Protein AF-A0A4Q7UDJ1-F1 (afdb_monomer_lite)

Foldseek 3Di:
DDDDDDDDPDDFDKDWDDDPPDLKIWIAGSLGDIDIDSDPVVRVCVNVPPPPPVPDPPDPDPPPDPPDDPPDDDDDDDDDDDDD

Radius of gyration: 28.38 Å; chains: 1; bounding box: 30×78×68 Å

pLDDT: mean 76.73, std 19.81, range [33.97, 98.56]

Structure (mmCIF, N/CA/C/O backbone):
data_AF-A0A4Q7UDJ1-F1
#
_entry.id   AF-A0A4Q7UDJ1-F1
#
loop_
_atom_site.group_PDB
_atom_site.id
_atom_site.type_symbol
_atom_site.label_atom_id
_atom_site.label_alt_id
_atom_site.label_comp_id
_atom_site.label_asym_id
_atom_site.label_entity_id
_atom_site.label_seq_id
_atom_site.pdbx_PDB_ins_code
_atom_site.Cartn_x
_atom_site.Cartn_y
_atom_site.Cartn_z
_atom_site.occupancy
_atom_site.B_iso_or_equiv
_atom_site.auth_seq_id
_atom_site.auth_comp_id
_atom_site.auth_asym_id
_atom_site.auth_atom_id
_atom_site.pdbx_PDB_model_num
ATOM 1 N N . MET A 1 1 ? -13.753 -10.466 -9.764 1.00 33.97 1 MET A N 1
ATOM 2 C CA . MET A 1 1 ? -13.023 -10.889 -10.978 1.00 33.97 1 MET A CA 1
ATOM 3 C C . MET A 1 1 ? -12.032 -9.795 -11.345 1.00 33.97 1 MET A C 1
ATOM 5 O O . MET A 1 1 ? -12.426 -8.792 -11.920 1.00 33.97 1 MET A O 1
ATOM 9 N N . SER A 1 2 ? -10.777 -9.922 -10.913 1.00 47.59 2 SER A N 1
ATOM 10 C CA . SER A 1 2 ? -9.722 -8.973 -11.292 1.00 47.59 2 SER A CA 1
ATOM 11 C C . SER A 1 2 ? -9.278 -9.285 -12.717 1.00 47.59 2 SER A C 1
ATOM 13 O O . SER A 1 2 ? -8.677 -10.331 -12.962 1.00 47.59 2 SER A O 1
ATOM 15 N N . SER A 1 3 ? -9.628 -8.416 -13.662 1.00 47.41 3 SER A N 1
ATOM 16 C CA . SER A 1 3 ? -9.223 -8.553 -15.063 1.00 47.41 3 SER A CA 1
ATOM 17 C C . SER A 1 3 ? -7.816 -7.991 -15.293 1.00 47.41 3 SER A C 1
ATOM 19 O O . SER A 1 3 ? -7.383 -7.052 -14.631 1.00 47.41 3 SER A O 1
ATOM 21 N N . ARG A 1 4 ? -7.110 -8.657 -16.213 1.00 55.78 4 ARG A N 1
ATOM 22 C CA . ARG A 1 4 ? -5.653 -8.717 -16.403 1.00 55.78 4 ARG A CA 1
ATOM 23 C C . ARG A 1 4 ? -4.942 -7.403 -16.739 1.00 55.78 4 ARG A C 1
ATOM 25 O O . ARG A 1 4 ? -5.468 -6.530 -17.418 1.00 55.78 4 ARG A O 1
ATOM 32 N N . ALA A 1 5 ? -3.667 -7.414 -16.344 1.00 63.59 5 ALA A N 1
ATOM 33 C CA . ALA A 1 5 ? -2.571 -6.557 -16.771 1.00 63.59 5 ALA A CA 1
ATOM 34 C C . ALA A 1 5 ? -2.621 -6.186 -18.265 1.00 63.59 5 ALA A C 1
ATOM 36 O O . ALA A 1 5 ? -2.527 -7.051 -19.136 1.00 63.59 5 ALA A O 1
ATOM 37 N N . GLY A 1 6 ? -2.722 -4.882 -18.526 1.00 43.03 6 GLY A N 1
ATOM 38 C CA . GLY A 1 6 ? -2.422 -4.256 -19.809 1.00 43.03 6 GLY A CA 1
ATOM 39 C C . GLY A 1 6 ? -1.005 -3.688 -19.778 1.00 43.03 6 GLY A C 1
ATOM 40 O O . GLY A 1 6 ? -0.582 -3.090 -18.790 1.00 43.03 6 GLY A O 1
ATOM 41 N N . THR A 1 7 ? -0.260 -3.920 -20.849 1.00 54.19 7 THR A N 1
ATOM 42 C CA . THR A 1 7 ? 1.151 -3.575 -21.017 1.00 54.19 7 THR A CA 1
ATOM 43 C C . THR A 1 7 ? 1.374 -2.060 -20.971 1.00 54.19 7 THR A C 1
ATOM 45 O O . THR A 1 7 ? 1.102 -1.366 -21.949 1.00 54.19 7 THR A O 1
ATOM 48 N N . ALA A 1 8 ? 1.914 -1.532 -19.874 1.00 51.12 8 ALA A N 1
ATOM 49 C CA . ALA A 1 8 ? 2.527 -0.210 -19.884 1.00 51.12 8 ALA A CA 1
ATOM 50 C C . ALA A 1 8 ? 4.044 -0.390 -19.973 1.00 51.12 8 ALA A C 1
ATOM 52 O O . ALA A 1 8 ? 4.674 -0.842 -19.022 1.00 51.12 8 ALA A O 1
ATOM 53 N N . SER A 1 9 ? 4.661 0.030 -21.077 1.00 57.84 9 SER A N 1
ATOM 54 C CA . SER A 1 9 ? 6.092 0.383 -21.080 1.00 57.84 9 SER A CA 1
ATOM 55 C C . SER A 1 9 ? 6.300 1.727 -20.342 1.00 57.84 9 SER A C 1
ATOM 57 O O . SER A 1 9 ? 7.002 2.617 -20.804 1.00 57.84 9 SER A O 1
ATOM 59 N N . GLY A 1 10 ? 5.587 1.941 -19.230 1.00 48.75 10 GLY A N 1
ATOM 60 C CA . GLY A 1 10 ? 5.230 3.267 -18.736 1.00 48.75 10 GLY A CA 1
ATOM 61 C C . GLY A 1 10 ? 5.156 3.338 -17.217 1.00 48.75 10 GLY A C 1
ATOM 62 O O . GLY A 1 10 ? 4.414 2.585 -16.600 1.00 48.75 10 GLY A O 1
ATOM 63 N N . GLY A 1 11 ? 5.909 4.290 -16.657 1.00 63.59 11 GLY A N 1
ATOM 64 C CA . GLY A 1 11 ? 5.798 4.807 -15.291 1.00 63.59 11 GLY A CA 1
ATOM 65 C C . GLY A 1 11 ? 6.181 3.840 -14.165 1.00 63.59 11 GLY A C 1
ATOM 66 O O . GLY A 1 11 ? 5.582 2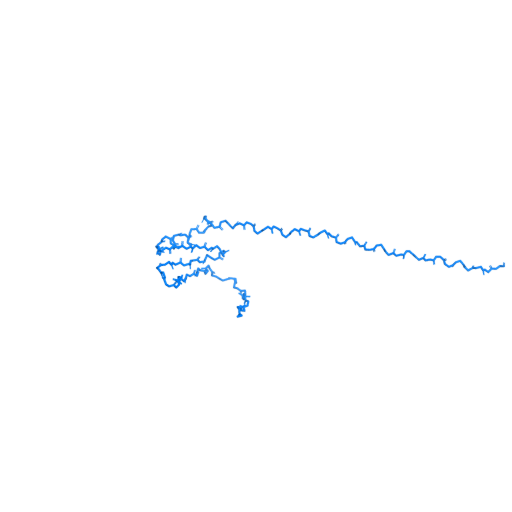.784 -13.994 1.00 63.59 11 GLY A O 1
ATOM 67 N N . ARG A 1 12 ? 7.125 4.243 -13.302 1.00 85.00 12 ARG A N 1
ATOM 68 C CA . ARG A 1 12 ? 7.298 3.631 -11.973 1.00 85.00 12 ARG A CA 1
ATOM 69 C C . ARG A 1 12 ? 6.059 3.951 -11.128 1.00 85.00 12 ARG A C 1
ATOM 71 O O . ARG A 1 12 ? 6.012 4.988 -10.475 1.00 85.00 12 ARG A O 1
ATOM 78 N N . VAL A 1 13 ? 5.029 3.110 -11.209 1.00 92.31 13 VAL A N 1
ATOM 79 C CA . VAL A 1 13 ? 3.788 3.283 -10.442 1.00 92.31 13 VAL A CA 1
ATOM 80 C C . VAL A 1 13 ? 3.942 2.622 -9.080 1.00 92.31 13 VAL A C 1
ATOM 82 O O . VAL A 1 13 ? 4.029 1.399 -8.986 1.00 92.31 13 VAL A O 1
ATOM 85 N N . TYR A 1 14 ? 3.905 3.440 -8.036 1.00 94.12 14 TYR A N 1
ATOM 86 C CA . TYR A 1 14 ? 3.766 2.999 -6.653 1.00 94.12 14 TYR A CA 1
ATOM 87 C C . TYR A 1 14 ? 2.285 3.026 -6.274 1.00 94.12 14 TYR A C 1
ATOM 89 O O . TYR A 1 14 ? 1.575 3.970 -6.626 1.00 94.12 14 TYR A O 1
ATOM 97 N N . ARG A 1 15 ? 1.793 1.988 -5.595 1.00 96.38 15 ARG A N 1
ATOM 98 C CA . ARG A 1 15 ? 0.398 1.930 -5.124 1.00 96.38 15 ARG A CA 1
ATOM 99 C C . ARG A 1 15 ? 0.387 1.899 -3.610 1.00 96.38 15 ARG A C 1
ATOM 101 O O . ARG A 1 15 ? 1.097 1.093 -3.025 1.00 96.38 15 ARG A O 1
ATOM 108 N N . ILE A 1 16 ? -0.433 2.739 -2.994 1.00 97.56 16 ILE A N 1
ATOM 109 C CA . ILE A 1 16 ? -0.595 2.799 -1.542 1.00 97.56 16 ILE A CA 1
ATOM 110 C C . ILE A 1 16 ? -2.086 2.738 -1.232 1.00 97.56 16 ILE A C 1
ATOM 112 O O . ILE A 1 16 ? -2.883 3.401 -1.898 1.00 97.56 16 ILE A O 1
ATOM 116 N N . HIS A 1 17 ? -2.464 1.934 -0.245 1.00 97.12 17 HIS A N 1
ATOM 117 C CA . HIS A 1 17 ? -3.819 1.907 0.294 1.00 97.12 17 HIS A CA 1
ATOM 118 C C . HIS A 1 17 ? -3.790 1.742 1.810 1.00 97.12 17 HIS A C 1
ATOM 120 O O . HIS A 1 17 ? -2.906 1.080 2.346 1.00 97.12 17 HIS A O 1
ATOM 126 N N . TRP A 1 18 ? -4.775 2.320 2.492 1.00 97.81 18 TRP A N 1
ATOM 127 C CA . TRP A 1 18 ? -4.998 2.061 3.910 1.00 97.81 18 TRP A CA 1
ATOM 128 C C . TRP A 1 18 ? -5.558 0.658 4.115 1.00 97.81 18 TRP A C 1
ATOM 130 O O . TRP A 1 18 ? -6.427 0.203 3.361 1.00 97.81 18 TRP A O 1
ATOM 140 N N . VAL A 1 19 ? -5.079 -0.013 5.158 1.00 97.69 19 VAL A N 1
ATOM 141 C CA . VAL A 1 19 ? -5.669 -1.253 5.652 1.00 97.69 19 VAL A CA 1
ATOM 142 C C . VAL A 1 19 ? -6.918 -0.887 6.468 1.00 97.69 19 VAL A C 1
ATOM 144 O O . VAL A 1 19 ? -6.815 -0.129 7.435 1.00 97.69 19 VAL A O 1
ATOM 147 N N . PRO A 1 20 ? -8.113 -1.385 6.096 1.00 97.56 20 PRO A N 1
ATOM 148 C CA . PRO A 1 20 ? -9.355 -1.010 6.766 1.00 97.56 20 PRO A CA 1
ATOM 149 C C . PRO A 1 20 ? -9.331 -1.275 8.275 1.00 97.56 20 PRO A C 1
ATOM 151 O O . PRO A 1 20 ? -8.938 -2.353 8.712 1.00 97.56 20 PRO A O 1
ATOM 154 N N . GLY A 1 21 ? -9.807 -0.305 9.060 1.00 97.56 21 GLY A N 1
ATOM 155 C CA . GLY A 1 21 ? -9.881 -0.410 10.521 1.00 97.56 21 GLY A CA 1
ATOM 156 C C . GLY A 1 21 ? -8.552 -0.190 11.250 1.00 97.56 21 GLY A C 1
ATOM 157 O O . GLY A 1 21 ? -8.486 -0.441 12.448 1.00 97.56 21 GLY A O 1
ATOM 158 N N . THR A 1 22 ? -7.512 0.269 10.548 1.00 97.25 22 THR A N 1
ATOM 159 C CA . THR A 1 22 ? -6.186 0.550 11.115 1.00 97.25 22 THR A CA 1
ATOM 160 C C . THR A 1 22 ? -5.622 1.854 10.551 1.00 97.25 22 THR A C 1
ATOM 162 O O . THR A 1 22 ? -6.060 2.308 9.492 1.00 97.25 22 THR A O 1
ATOM 165 N N . ASP A 1 23 ? -4.593 2.391 11.202 1.00 96.88 23 ASP A N 1
ATOM 166 C CA . ASP A 1 23 ? -3.745 3.459 10.655 1.00 96.88 23 ASP A CA 1
ATOM 167 C C . ASP A 1 23 ? -2.598 2.912 9.777 1.00 96.88 23 ASP A C 1
ATOM 169 O O . ASP A 1 23 ? -1.700 3.643 9.368 1.00 96.88 23 ASP A O 1
ATOM 173 N N . THR A 1 24 ? -2.618 1.618 9.441 1.00 98.31 24 THR A N 1
ATOM 174 C CA . THR A 1 24 ? -1.581 0.975 8.633 1.00 98.31 24 THR A CA 1
ATOM 175 C C . THR A 1 24 ? -1.783 1.222 7.137 1.00 98.31 24 THR A C 1
ATOM 177 O O . THR A 1 24 ? -2.869 1.035 6.582 1.00 98.31 24 THR A O 1
ATOM 180 N N . LEU A 1 25 ? -0.695 1.552 6.447 1.00 98.56 25 LEU A N 1
ATOM 181 C CA . LEU A 1 25 ? -0.607 1.661 4.997 1.00 98.56 25 LEU A CA 1
ATOM 182 C C . LEU A 1 25 ? 0.022 0.403 4.392 1.00 98.56 25 LEU A C 1
ATOM 184 O O . LEU A 1 25 ? 1.039 -0.090 4.876 1.00 98.56 25 LEU A O 1
ATOM 188 N N . ARG A 1 26 ? -0.530 -0.073 3.274 1.00 98.31 26 ARG A N 1
ATOM 189 C CA . ARG A 1 26 ? 0.077 -1.093 2.411 1.00 98.31 26 ARG A CA 1
ATOM 190 C C . ARG A 1 26 ? 0.595 -0.454 1.131 1.00 98.31 26 ARG A C 1
ATOM 192 O O . ARG A 1 26 ? -0.189 0.009 0.298 1.00 98.31 26 ARG A O 1
ATOM 199 N N . GLY A 1 27 ? 1.916 -0.446 0.979 1.00 97.50 27 GLY A N 1
ATOM 200 C CA . GLY A 1 27 ? 2.620 0.026 -0.210 1.00 97.50 27 GLY A CA 1
ATOM 201 C C . GLY A 1 27 ? 3.026 -1.125 -1.125 1.00 97.50 27 GLY A C 1
ATOM 202 O O . GLY A 1 27 ? 3.462 -2.173 -0.656 1.00 97.50 27 GLY A O 1
ATOM 203 N N . ILE A 1 28 ? 2.901 -0.916 -2.434 1.00 96.31 28 ILE A N 1
ATOM 204 C CA . ILE A 1 28 ? 3.314 -1.843 -3.489 1.00 96.31 28 ILE A CA 1
ATOM 205 C C . ILE A 1 28 ? 4.268 -1.095 -4.420 1.00 96.31 28 ILE A C 1
ATOM 207 O O . ILE A 1 28 ? 3.893 -0.092 -5.043 1.00 96.31 28 ILE A O 1
ATOM 211 N N . CYS A 1 29 ? 5.500 -1.589 -4.507 1.00 95.38 29 CYS A N 1
ATOM 212 C CA . CYS A 1 29 ? 6.537 -1.044 -5.370 1.00 95.38 29 CYS A CA 1
ATOM 213 C C . CYS A 1 29 ? 6.258 -1.364 -6.848 1.00 95.38 29 CYS A C 1
ATOM 215 O O . CYS A 1 29 ? 5.555 -2.321 -7.175 1.00 95.38 29 CYS A O 1
ATOM 217 N N . HIS A 1 30 ? 6.869 -0.616 -7.770 1.00 92.94 30 HIS A N 1
ATOM 218 C CA . HIS A 1 30 ? 6.765 -0.902 -9.205 1.00 92.94 30 HIS A CA 1
ATOM 219 C C . HIS A 1 30 ? 7.351 -2.277 -9.593 1.00 92.94 30 HIS A C 1
ATOM 221 O O . HIS A 1 30 ? 7.057 -2.778 -10.675 1.00 92.94 30 HIS A O 1
ATOM 227 N N . CYS A 1 31 ? 8.183 -2.883 -8.733 1.00 92.12 31 CYS A N 1
ATOM 228 C CA . CYS A 1 31 ? 8.694 -4.249 -8.898 1.00 92.12 31 CYS A CA 1
ATOM 229 C C . CYS A 1 31 ? 7.748 -5.338 -8.358 1.00 92.12 31 CYS A C 1
ATOM 231 O O . CYS A 1 31 ? 8.030 -6.520 -8.525 1.00 92.12 31 CYS A O 1
ATOM 233 N N . GLY A 1 32 ? 6.640 -4.957 -7.717 1.00 91.75 32 GLY A N 1
ATOM 234 C CA . GLY A 1 32 ? 5.669 -5.875 -7.122 1.00 91.75 32 GLY A CA 1
ATOM 235 C C . GLY A 1 32 ? 5.927 -6.230 -5.657 1.00 91.75 32 GLY A C 1
ATOM 236 O O . GLY A 1 32 ? 5.049 -6.823 -5.043 1.00 91.75 32 GLY A O 1
ATOM 237 N N . ALA A 1 33 ? 7.072 -5.851 -5.076 1.00 93.06 33 ALA A N 1
ATOM 238 C CA . ALA A 1 33 ? 7.302 -6.020 -3.642 1.00 93.06 33 ALA A CA 1
ATOM 239 C C . ALA A 1 33 ? 6.286 -5.210 -2.826 1.00 93.06 33 ALA A C 1
ATOM 241 O O . ALA A 1 33 ? 5.880 -4.116 -3.236 1.00 93.06 33 ALA A O 1
ATOM 242 N N . GLU A 1 34 ? 5.931 -5.718 -1.648 1.00 95.56 34 GLU A N 1
ATOM 243 C CA . GLU A 1 34 ? 4.927 -5.116 -0.777 1.00 95.56 34 GLU A CA 1
ATOM 244 C C . GLU A 1 34 ? 5.455 -4.900 0.642 1.00 95.56 34 GLU A C 1
ATOM 246 O O . GLU A 1 34 ? 6.234 -5.711 1.146 1.00 95.56 34 GLU A O 1
ATOM 251 N N . ARG A 1 35 ? 4.994 -3.832 1.302 1.00 96.00 35 ARG A N 1
ATOM 252 C CA . ARG A 1 35 ? 5.309 -3.547 2.707 1.00 96.00 35 ARG A CA 1
ATOM 253 C C . ARG A 1 35 ? 4.130 -2.899 3.424 1.00 96.00 35 ARG A C 1
ATOM 255 O O . ARG A 1 35 ? 3.383 -2.125 2.824 1.00 96.00 35 ARG A O 1
ATOM 262 N N . LEU A 1 36 ? 3.989 -3.220 4.708 1.00 97.81 36 LEU A N 1
ATOM 263 C CA . LEU A 1 36 ? 3.096 -2.539 5.640 1.00 97.81 36 LEU A CA 1
ATOM 264 C C . LEU A 1 36 ? 3.907 -1.576 6.507 1.00 97.81 36 LEU A C 1
ATOM 266 O O . LEU A 1 36 ? 4.984 -1.946 6.971 1.00 97.81 36 LEU A O 1
ATOM 270 N N . ALA A 1 37 ? 3.389 -0.375 6.728 1.00 98.12 37 ALA A N 1
ATOM 271 C CA . ALA A 1 37 ? 3.930 0.572 7.696 1.00 98.12 37 ALA A CA 1
ATOM 272 C C . ALA A 1 37 ? 2.809 1.486 8.199 1.00 98.12 37 ALA A C 1
ATOM 274 O O . ALA A 1 37 ? 1.905 1.827 7.439 1.00 98.12 37 ALA A O 1
ATOM 275 N N . GLU A 1 38 ? 2.852 1.866 9.470 1.00 98.19 38 GLU A N 1
ATOM 276 C CA . GLU A 1 38 ? 1.943 2.879 10.023 1.00 98.19 38 GLU A CA 1
ATOM 277 C C . GLU A 1 38 ? 2.445 4.293 9.713 1.00 98.19 38 GLU A C 1
ATOM 279 O O . GLU A 1 38 ? 1.643 5.183 9.447 1.00 98.19 38 GLU A O 1
ATOM 284 N N . ASP A 1 39 ? 3.768 4.492 9.670 1.00 98.00 39 ASP A N 1
ATOM 285 C CA . ASP A 1 39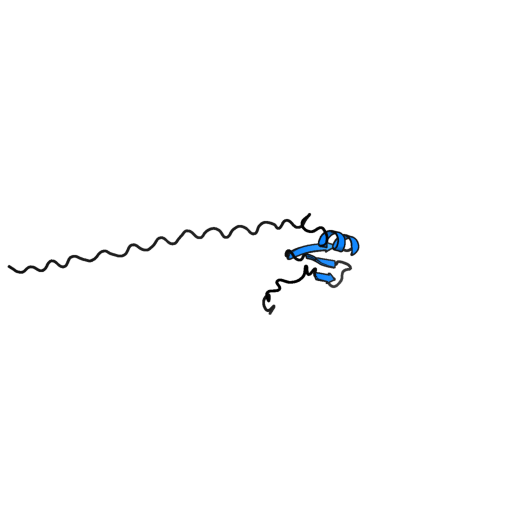 ? 4.368 5.770 9.295 1.00 98.00 39 ASP A CA 1
ATOM 286 C C . ASP A 1 39 ? 4.380 5.948 7.760 1.00 98.00 39 ASP A C 1
ATOM 288 O O . ASP A 1 39 ? 5.024 5.172 7.037 1.00 98.00 39 ASP A O 1
ATOM 292 N N . PRO A 1 40 ? 3.707 6.985 7.224 1.00 96.62 40 PRO A N 1
ATOM 293 C CA . PRO A 1 40 ? 3.743 7.291 5.800 1.00 96.62 40 PRO A CA 1
ATOM 294 C C . PRO A 1 40 ? 5.146 7.605 5.268 1.00 96.62 40 PRO A C 1
ATOM 296 O O . PRO A 1 40 ? 5.429 7.284 4.112 1.00 96.62 40 PRO A O 1
ATOM 299 N N . ILE A 1 41 ? 6.012 8.237 6.067 1.00 97.69 41 ILE A N 1
ATOM 300 C CA . ILE A 1 41 ? 7.376 8.597 5.656 1.00 97.69 41 ILE A CA 1
ATOM 301 C C . ILE A 1 41 ? 8.196 7.324 5.476 1.00 97.69 41 ILE A C 1
ATOM 303 O O . ILE A 1 41 ? 8.768 7.124 4.406 1.00 97.69 41 ILE A O 1
ATOM 307 N N . GLU A 1 42 ? 8.159 6.426 6.461 1.00 97.69 42 GLU A N 1
ATOM 308 C CA . GLU A 1 42 ? 8.840 5.129 6.402 1.00 97.69 42 GLU A CA 1
ATOM 309 C C . GLU A 1 42 ? 8.409 4.322 5.163 1.00 97.69 42 GLU A C 1
ATOM 311 O O . GLU A 1 42 ? 9.234 3.705 4.479 1.00 97.69 42 GLU A O 1
ATOM 316 N N . LEU A 1 43 ? 7.113 4.347 4.824 1.00 97.81 43 LEU A N 1
ATOM 317 C CA . LEU A 1 43 ? 6.618 3.667 3.629 1.00 97.81 43 LEU A CA 1
ATOM 318 C C . LEU A 1 43 ? 7.164 4.284 2.336 1.00 97.81 43 LEU A C 1
ATOM 320 O O . LEU A 1 43 ? 7.545 3.550 1.420 1.00 97.81 43 LEU A O 1
ATOM 324 N N . TRP A 1 44 ? 7.188 5.614 2.240 1.00 97.25 44 TRP A N 1
ATOM 325 C CA . TRP A 1 44 ? 7.701 6.312 1.061 1.00 97.25 44 TRP A CA 1
ATOM 326 C C . TRP A 1 44 ? 9.207 6.142 0.895 1.00 97.25 44 TRP A C 1
ATOM 328 O O . TRP A 1 44 ? 9.662 5.893 -0.224 1.00 97.25 44 TRP A O 1
ATOM 338 N N . GLU A 1 45 ? 9.966 6.225 1.985 1.00 97.69 45 GLU A N 1
ATOM 339 C CA . GLU A 1 45 ? 11.401 5.946 1.993 1.00 97.69 45 GLU A CA 1
ATOM 340 C C . GLU A 1 45 ? 11.678 4.542 1.464 1.00 97.69 45 GLU A C 1
ATOM 342 O O . GLU A 1 45 ? 12.508 4.378 0.570 1.00 97.69 45 GLU A O 1
ATOM 347 N N . TRP A 1 46 ? 10.918 3.544 1.923 1.00 96.75 46 TRP A N 1
ATOM 348 C CA . TRP A 1 46 ? 11.029 2.190 1.395 1.00 96.75 46 TRP A CA 1
ATOM 349 C C . TRP A 1 46 ? 10.679 2.128 -0.101 1.00 96.75 46 TRP A C 1
ATOM 351 O O . TRP A 1 46 ? 11.509 1.683 -0.890 1.00 96.75 46 TRP A O 1
ATOM 361 N N . LEU A 1 47 ? 9.514 2.628 -0.534 1.00 96.12 47 LEU A N 1
ATOM 362 C CA . LEU A 1 47 ? 9.079 2.564 -1.943 1.00 96.12 47 LEU A CA 1
ATOM 363 C C . LEU A 1 47 ? 10.082 3.204 -2.917 1.00 96.12 47 LEU A C 1
ATOM 365 O O . LEU A 1 47 ? 10.262 2.710 -4.034 1.00 96.12 47 LEU A O 1
ATOM 369 N N . LEU A 1 48 ? 10.721 4.301 -2.506 1.00 95.00 48 LEU A N 1
ATOM 370 C CA . LEU A 1 48 ? 11.685 5.045 -3.320 1.00 95.00 48 LEU A CA 1
ATOM 371 C C . LEU A 1 48 ? 13.108 4.483 -3.240 1.00 95.00 48 LEU A C 1
ATOM 373 O O . LEU A 1 48 ? 13.912 4.768 -4.127 1.00 95.00 48 LEU A O 1
ATOM 377 N N . ALA A 1 49 ? 13.411 3.655 -2.241 1.00 94.94 49 ALA A N 1
ATOM 378 C CA . ALA A 1 49 ? 14.707 3.005 -2.079 1.00 94.94 49 ALA A CA 1
ATOM 379 C C . ALA A 1 49 ? 14.916 1.802 -3.015 1.00 94.94 49 ALA A C 1
ATOM 381 O O . ALA A 1 49 ? 15.871 1.056 -2.836 1.00 94.94 49 ALA A O 1
ATOM 382 N N . HIS A 1 50 ? 14.061 1.572 -4.016 1.00 91.94 50 HIS A N 1
ATOM 383 C CA . HIS A 1 50 ? 14.294 0.514 -4.998 1.00 91.94 50 HIS A CA 1
ATOM 384 C C . HIS A 1 50 ? 15.632 0.739 -5.742 1.00 91.94 50 HIS A C 1
ATOM 386 O O . HIS A 1 50 ? 15.841 1.829 -6.284 1.00 91.94 50 HIS A O 1
ATOM 392 N N . PRO A 1 51 ? 16.517 -0.274 -5.861 1.00 91.75 51 PRO A N 1
ATOM 393 C CA . PRO A 1 51 ? 16.297 -1.712 -5.618 1.00 91.75 51 PRO A CA 1
ATOM 394 C C . PRO A 1 51 ? 16.591 -2.240 -4.198 1.00 91.75 51 PRO A C 1
ATOM 396 O O . PRO A 1 51 ? 16.402 -3.432 -3.937 1.00 91.75 51 PRO A O 1
ATOM 399 N N . GLN A 1 52 ? 17.079 -1.415 -3.278 1.00 90.88 52 GLN A N 1
ATOM 400 C CA . GLN A 1 52 ? 17.467 -1.827 -1.930 1.00 90.88 52 GLN A CA 1
ATOM 401 C C . GLN A 1 52 ? 16.248 -2.316 -1.130 1.00 90.88 52 GLN A C 1
ATOM 403 O O . GLN A 1 52 ? 15.199 -1.682 -1.109 1.00 90.88 52 GLN A O 1
ATOM 408 N N . GLY A 1 53 ? 16.361 -3.481 -0.485 1.00 82.12 53 GLY A N 1
ATOM 409 C CA . GLY A 1 53 ? 15.260 -4.064 0.298 1.00 82.12 53 GLY A CA 1
ATOM 410 C C . GLY A 1 53 ? 14.074 -4.584 -0.530 1.00 82.12 53 GLY A C 1
ATOM 411 O O . GLY A 1 53 ? 13.027 -4.867 0.042 1.00 82.12 53 GLY A O 1
ATOM 412 N N . HIS A 1 54 ? 14.237 -4.704 -1.855 1.00 88.75 54 HIS A N 1
ATOM 413 C CA . HIS A 1 54 ? 13.213 -5.158 -2.810 1.00 88.75 54 HIS A CA 1
ATOM 414 C C . HIS A 1 54 ? 13.652 -6.387 -3.624 1.00 88.75 54 HIS A C 1
ATOM 416 O O . HIS A 1 54 ? 13.053 -6.707 -4.651 1.00 88.75 54 HIS A O 1
ATOM 422 N N . GLN A 1 55 ? 14.723 -7.063 -3.198 1.00 75.00 55 GLN A N 1
ATOM 423 C CA . GLN A 1 55 ? 15.149 -8.328 -3.793 1.00 75.00 55 GLN A CA 1
ATOM 424 C C . GLN A 1 55 ? 14.039 -9.349 -3.526 1.00 75.00 55 GLN A C 1
ATOM 426 O O . GLN A 1 55 ? 13.798 -9.713 -2.378 1.00 75.00 55 GLN A O 1
ATOM 431 N N . GLY A 1 56 ? 13.308 -9.731 -4.573 1.00 60.88 56 GLY A N 1
ATOM 432 C CA . GLY A 1 56 ? 12.258 -10.732 -4.456 1.00 60.88 56 GLY A CA 1
ATOM 433 C C . GLY A 1 56 ? 12.851 -12.049 -3.973 1.00 60.88 56 GLY A C 1
ATOM 434 O O . GLY A 1 56 ? 13.932 -12.436 -4.418 1.00 60.88 56 GLY A O 1
ATOM 435 N N . GLU A 1 57 ? 12.125 -12.756 -3.108 1.00 54.84 57 GLU A N 1
ATOM 436 C CA . GLU A 1 57 ? 12.240 -14.211 -3.045 1.00 54.84 57 GLU A CA 1
ATOM 437 C C . GLU A 1 57 ? 12.146 -14.688 -4.498 1.00 54.84 57 GLU A C 1
ATOM 439 O O . GLU A 1 57 ? 11.114 -14.496 -5.149 1.00 54.84 57 GLU A O 1
ATOM 444 N N . ALA A 1 58 ? 13.258 -15.164 -5.065 1.00 50.25 58 ALA A N 1
ATOM 445 C CA . ALA A 1 58 ? 13.261 -15.660 -6.426 1.00 50.25 58 ALA A CA 1
ATOM 446 C C . ALA A 1 58 ? 12.173 -16.729 -6.485 1.00 50.25 58 ALA A C 1
ATOM 448 O O . ALA A 1 58 ? 12.274 -17.743 -5.792 1.00 50.25 58 ALA A O 1
ATOM 449 N N . ALA A 1 59 ? 11.111 -16.474 -7.257 1.00 55.00 59 ALA A N 1
ATOM 450 C CA . ALA A 1 59 ? 10.091 -17.478 -7.506 1.00 55.00 59 ALA A CA 1
ATOM 451 C C . ALA A 1 59 ? 10.830 -18.777 -7.857 1.00 55.00 59 ALA A C 1
ATOM 453 O O . ALA A 1 59 ? 11.727 -18.714 -8.710 1.00 55.00 59 ALA A O 1
ATOM 454 N N . PRO A 1 60 ? 10.545 -19.911 -7.184 1.00 52.94 60 PRO A N 1
ATOM 455 C CA . PRO A 1 60 ? 11.252 -21.144 -7.476 1.00 52.94 60 PRO A CA 1
ATOM 456 C C . PRO A 1 60 ? 11.140 -21.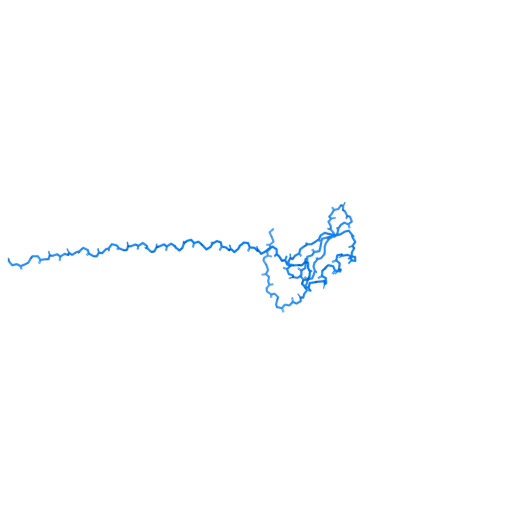365 -8.979 1.00 52.94 60 PRO A C 1
ATOM 458 O O . PRO A 1 60 ? 10.034 -21.326 -9.529 1.00 52.94 60 PRO A O 1
ATOM 461 N N . ALA A 1 61 ? 12.294 -21.493 -9.644 1.00 60.69 61 ALA A N 1
ATOM 462 C CA . ALA A 1 61 ? 12.339 -21.769 -11.071 1.00 60.69 61 ALA A CA 1
ATOM 463 C C . ALA A 1 61 ? 11.347 -22.907 -11.342 1.00 60.69 61 ALA A C 1
ATOM 465 O O . ALA A 1 61 ? 11.341 -23.868 -10.562 1.00 60.69 61 ALA A O 1
ATOM 466 N N . PRO A 1 62 ? 10.474 -22.802 -12.365 1.00 59.84 62 PRO A N 1
ATOM 467 C CA . PRO A 1 62 ? 9.547 -23.882 -12.656 1.00 59.84 62 PRO A CA 1
ATOM 468 C C . PRO A 1 62 ? 10.396 -25.135 -12.800 1.00 59.84 62 PRO A C 1
ATOM 470 O O . PRO A 1 62 ? 11.295 -25.164 -13.642 1.00 59.84 62 PRO A O 1
ATOM 473 N N . ALA A 1 63 ? 10.182 -26.112 -11.912 1.00 64.25 63 ALA A N 1
ATOM 474 C CA . ALA A 1 63 ? 10.877 -27.381 -11.980 1.00 64.25 63 ALA A CA 1
ATOM 475 C C . ALA A 1 63 ? 10.724 -27.856 -13.418 1.00 64.25 63 ALA A C 1
ATOM 477 O O . ALA A 1 63 ? 9.593 -28.042 -13.875 1.00 64.25 63 ALA A O 1
ATOM 478 N N . SER A 1 64 ? 11.839 -27.930 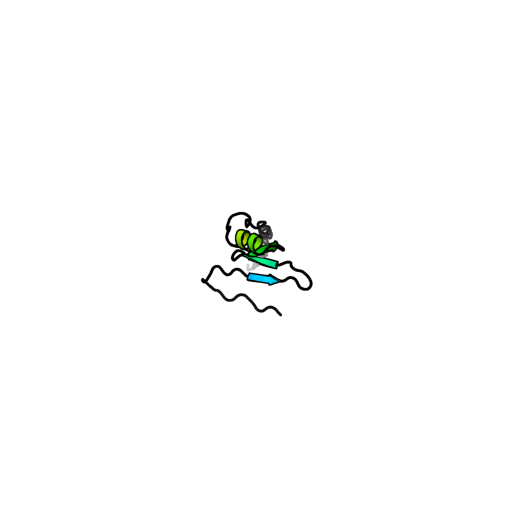-14.149 1.00 61.66 64 SER A N 1
ATOM 479 C CA . SER A 1 64 ? 11.852 -28.423 -15.515 1.00 61.66 64 SER A CA 1
ATOM 480 C C . SER A 1 64 ? 11.119 -29.752 -15.490 1.00 61.66 64 SER A C 1
ATOM 482 O O . SER A 1 64 ? 11.618 -30.722 -14.918 1.00 61.66 64 SER A O 1
ATOM 484 N N . ALA A 1 65 ? 9.896 -29.770 -16.023 1.00 63.78 65 ALA A N 1
ATOM 485 C CA . ALA A 1 65 ? 9.144 -31.000 -16.159 1.00 63.78 65 ALA A CA 1
ATOM 486 C C . ALA A 1 65 ? 10.065 -31.985 -16.890 1.00 63.78 65 ALA A C 1
ATOM 488 O O . ALA A 1 65 ? 10.714 -31.572 -17.862 1.00 63.78 65 ALA A O 1
ATOM 489 N N . PRO A 1 66 ? 10.196 -33.244 -16.435 1.00 54.81 66 PRO A N 1
ATOM 490 C CA . PRO A 1 66 ? 10.991 -34.201 -17.178 1.00 54.81 66 PRO A CA 1
ATOM 491 C C . PRO A 1 66 ? 10.407 -34.253 -18.587 1.00 54.81 66 PRO A C 1
ATOM 493 O O . PRO A 1 66 ? 9.202 -34.459 -18.761 1.00 54.81 66 PRO A O 1
ATOM 496 N N . ALA A 1 67 ? 11.257 -33.979 -19.579 1.00 63.12 67 ALA A N 1
ATOM 497 C CA . ALA A 1 67 ? 10.899 -34.078 -20.980 1.00 63.12 67 ALA A CA 1
ATOM 498 C C . ALA A 1 67 ? 10.220 -35.434 -21.177 1.00 63.12 67 ALA A C 1
ATOM 500 O O . ALA A 1 67 ? 10.820 -36.475 -20.904 1.00 63.12 67 ALA A O 1
ATOM 501 N N . SER A 1 68 ? 8.947 -35.415 -21.575 1.00 58.34 68 SER A N 1
ATOM 502 C CA . SER A 1 68 ? 8.250 -36.637 -21.948 1.00 58.34 68 SER A CA 1
ATOM 503 C C . SER A 1 68 ? 9.075 -37.297 -23.045 1.00 58.34 68 SER A C 1
ATOM 505 O O . SER A 1 68 ? 9.232 -36.736 -24.130 1.00 58.34 68 SER A O 1
ATOM 507 N N . ALA A 1 69 ? 9.671 -38.445 -22.723 1.00 65.50 69 ALA A N 1
ATOM 508 C CA . ALA A 1 69 ? 10.384 -39.260 -23.688 1.00 65.50 69 ALA A CA 1
ATOM 509 C C . ALA A 1 69 ? 9.442 -39.533 -24.872 1.00 65.50 69 ALA A C 1
ATOM 511 O O . ALA A 1 69 ? 8.272 -39.863 -24.640 1.00 65.50 69 ALA A O 1
ATOM 512 N N . PRO A 1 70 ? 9.892 -39.386 -26.130 1.00 55.66 70 PRO A N 1
ATOM 513 C CA . PRO A 1 70 ? 9.046 -39.738 -27.253 1.00 55.66 70 PRO A CA 1
ATOM 514 C C . PRO A 1 70 ? 8.756 -41.239 -27.181 1.00 55.66 70 PRO A C 1
ATOM 516 O O . PRO A 1 70 ? 9.665 -42.056 -27.029 1.00 55.66 70 PRO A O 1
ATOM 519 N N . ALA A 1 71 ? 7.476 -41.595 -27.263 1.00 63.59 71 ALA A N 1
ATOM 520 C CA . ALA A 1 71 ? 7.048 -42.976 -27.387 1.00 63.59 71 ALA A CA 1
ATOM 521 C C . ALA A 1 71 ? 7.719 -43.601 -28.620 1.00 63.59 71 ALA A C 1
ATOM 523 O O . ALA A 1 71 ? 7.573 -43.096 -29.735 1.00 63.59 71 ALA A O 1
ATOM 524 N N . SER A 1 72 ? 8.457 -44.693 -28.415 1.00 60.75 72 SER A N 1
ATOM 525 C CA . SER A 1 72 ? 8.990 -45.517 -29.496 1.00 60.75 72 SER A CA 1
ATOM 526 C C . SER A 1 72 ? 7.854 -45.934 -30.429 1.00 60.75 72 SER A C 1
ATOM 528 O O . SER A 1 72 ? 6.929 -46.637 -30.019 1.00 60.75 72 SER A O 1
ATOM 530 N N . ALA A 1 73 ? 7.924 -45.509 -31.688 1.00 63.31 73 ALA A N 1
ATOM 531 C CA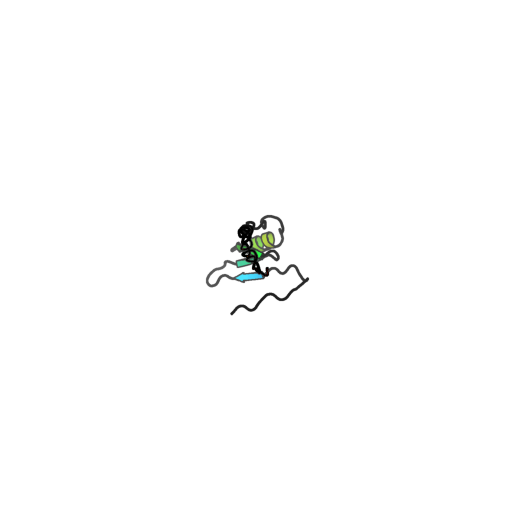 . ALA A 1 73 ? 7.050 -46.023 -32.731 1.00 63.31 73 ALA A CA 1
ATOM 532 C C . ALA A 1 73 ? 7.323 -47.528 -32.934 1.00 63.31 73 ALA A C 1
ATOM 534 O O . ALA A 1 73 ? 8.492 -47.928 -32.967 1.00 63.31 73 ALA A O 1
ATOM 535 N N . PRO A 1 74 ? 6.297 -48.381 -33.093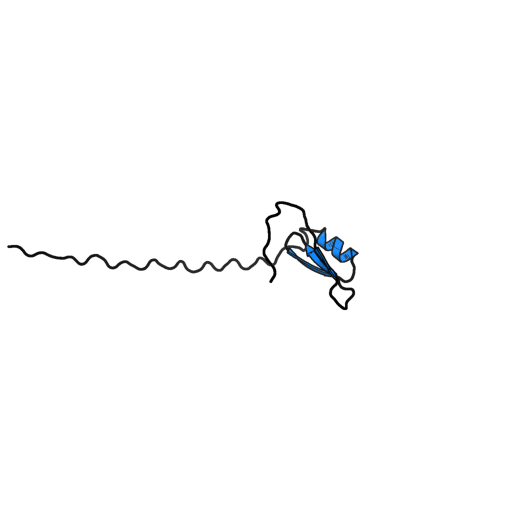 1.00 59.78 74 PRO A N 1
ATOM 536 C CA . PRO A 1 74 ? 6.520 -49.763 -33.494 1.00 59.78 74 PRO A CA 1
ATOM 537 C C . PRO A 1 74 ? 7.024 -49.802 -34.945 1.00 59.78 74 PRO A C 1
ATOM 539 O O . PRO A 1 74 ? 6.444 -49.182 -35.837 1.00 59.78 74 PRO A O 1
ATOM 542 N N . GLY A 1 75 ? 8.129 -50.519 -35.171 1.00 57.84 75 GLY A N 1
ATOM 543 C CA . GLY A 1 75 ? 8.723 -50.707 -36.496 1.00 57.84 75 GLY A CA 1
ATOM 544 C C . GLY A 1 75 ? 7.790 -51.451 -37.465 1.00 57.84 75 GLY A C 1
ATOM 545 O O . GLY A 1 75 ? 6.914 -52.203 -37.027 1.00 57.84 75 GLY A O 1
ATOM 546 N N . PRO A 1 76 ? 7.953 -51.270 -38.789 1.00 63.41 76 PRO A N 1
ATOM 547 C CA . PRO A 1 76 ? 7.087 -51.914 -39.766 1.00 63.41 76 PRO A CA 1
ATOM 548 C C . PRO A 1 76 ? 7.304 -53.433 -39.774 1.00 63.41 76 PRO A C 1
ATOM 550 O O . PRO A 1 76 ? 8.419 -53.921 -39.957 1.00 63.41 76 PRO A O 1
ATOM 553 N N . ALA A 1 77 ? 6.214 -54.186 -39.609 1.00 61.38 77 ALA A N 1
ATOM 554 C CA . ALA A 1 77 ? 6.200 -55.627 -39.812 1.00 61.38 77 ALA A CA 1
ATOM 555 C C . ALA A 1 77 ? 6.514 -55.952 -41.282 1.00 61.38 77 ALA A C 1
ATOM 557 O O . ALA A 1 77 ? 5.776 -55.580 -42.197 1.00 61.38 77 ALA A O 1
ATOM 558 N N . LEU A 1 78 ? 7.617 -56.669 -41.490 1.00 56.72 78 LEU A N 1
ATOM 559 C CA . LEU A 1 78 ? 8.039 -57.239 -42.763 1.00 56.72 78 LEU A CA 1
ATOM 560 C C . LEU A 1 78 ? 6.935 -58.167 -43.313 1.00 56.72 78 LEU A C 1
ATOM 562 O O . LEU A 1 78 ? 6.651 -59.216 -42.736 1.00 56.72 78 LEU A O 1
ATOM 566 N N . ARG A 1 79 ? 6.312 -57.806 -44.440 1.00 62.03 79 ARG A N 1
ATOM 567 C CA . ARG A 1 79 ? 5.452 -58.716 -45.216 1.00 62.03 79 ARG A CA 1
ATOM 568 C C . ARG A 1 79 ? 6.305 -59.397 -46.283 1.00 62.03 79 ARG A C 1
ATOM 570 O O . ARG A 1 79 ? 6.518 -58.856 -47.363 1.00 62.03 79 ARG A O 1
ATOM 577 N N . LEU A 1 80 ? 6.799 -60.587 -45.951 1.00 55.81 80 LEU A N 1
ATOM 578 C CA . LEU A 1 80 ? 7.447 -61.504 -46.883 1.00 55.81 80 LEU A CA 1
ATOM 579 C C . LEU A 1 80 ? 6.380 -62.077 -47.832 1.00 55.81 80 LEU A C 1
ATOM 581 O O . LEU A 1 80 ? 5.535 -62.869 -47.416 1.00 55.81 80 LEU A O 1
ATOM 585 N N . ALA A 1 81 ? 6.388 -61.645 -49.094 1.00 58.78 81 ALA A N 1
ATOM 586 C CA . ALA A 1 81 ? 5.590 -62.256 -50.150 1.00 58.78 81 ALA A CA 1
ATOM 587 C C . ALA A 1 81 ? 6.375 -63.426 -50.757 1.00 58.78 81 ALA A C 1
ATOM 589 O O . ALA A 1 81 ? 7.383 -63.233 -51.432 1.00 58.78 81 ALA A O 1
ATOM 590 N N . MET A 1 82 ? 5.891 -64.639 -50.504 1.00 52.28 82 MET A N 1
ATOM 591 C CA . MET A 1 82 ? 6.294 -65.857 -51.200 1.00 52.28 82 MET A CA 1
ATOM 592 C C . MET A 1 82 ? 5.683 -65.836 -52.611 1.00 52.28 82 MET A C 1
ATOM 594 O O . MET A 1 82 ? 4.462 -65.896 -52.754 1.00 52.28 82 MET A O 1
ATOM 598 N N . ARG A 1 83 ? 6.517 -65.759 -53.652 1.00 56.44 83 ARG A N 1
ATOM 599 C CA . ARG A 1 83 ? 6.186 -66.222 -55.010 1.00 56.44 83 ARG A CA 1
ATOM 600 C C . ARG A 1 83 ? 7.367 -67.028 -55.535 1.00 56.44 83 ARG A C 1
ATOM 602 O O . ARG A 1 83 ? 8.461 -66.482 -55.652 1.00 56.44 83 ARG A O 1
ATOM 609 N N . GLY A 1 84 ? 7.100 -68.286 -55.863 1.00 51.47 84 GLY A N 1
ATOM 610 C CA . GLY A 1 84 ? 8.025 -69.240 -56.460 1.00 51.47 84 GLY A CA 1
ATOM 611 C C . GLY A 1 84 ? 7.519 -70.641 -56.215 1.00 51.47 84 GLY A C 1
ATOM 612 O O . GLY A 1 84 ? 7.981 -71.225 -55.217 1.00 51.47 84 GLY A O 1
#

Organism: NCBI:txid1278207

Sequence (84 aa):
MSSRAGTASGGRVYRIHWVPGTDTLRGICHCGAERLAEDPIELWEWLLAHPQGHQGEAAPAPASAPASAPASAPGPALRLAMRG

Secondary structure (DSSP, 8-state):
--------S-----EEEEPTTSS-EEEE-TTS-EEEESSHHHHHHHHHTTTTT-----PPPP--PPP-PPPPPPPPP-------